Protein AF-A0A9D1QI75-F1 (afdb_monomer)

Nearest PDB structures (foldseek):
  6hzl-assembly1_A  TM=7.631E-01  e=6.306E-03  Synechococcus elongatus PCC 6301
  6h7g-assembly1_B  TM=7.901E-01  e=3.639E-02  Chlamydomonas reinhardtii
  7eey-assembly1_B  TM=8.765E-01  e=1.604E-01  Schizosaccharomyces pombe 972h-
  7eey-assembly1_A-2  TM=8.723E-01  e=1.963E-01  Schizosaccharomyces pombe 972h-
  1a7j-assembly1_A  TM=7.247E-01  e=1.816E+00  Cereibacter sphaeroides

Solvent-accessible surface area (backbone atoms only — not comparable to fu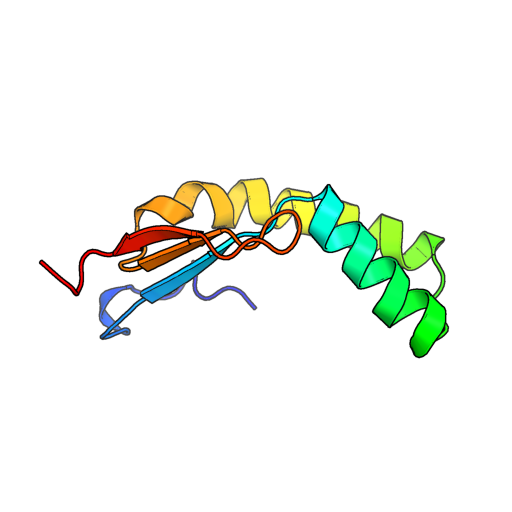ll-atom values): 5126 Å² total; per-residue (Å²): 139,73,71,81,82,57,67,68,90,80,49,98,74,45,77,40,82,43,63,46,69,68,48,50,48,53,55,44,46,50,52,40,31,69,74,61,70,40,59,64,67,62,48,52,56,52,48,56,60,48,46,57,51,38,58,76,64,43,57,77,54,47,80,78,35,43,27,27,34,38,41,44,86,79,44,82,43,76,81,42,62,65,85,85,113

InterPro domains:
  IPR006083 Phosphoribulokinase/uridine kinase [PF00485] (9-70)
  IPR027417 P-loop containing nucleoside triphosphate hydrolase [G3DSA:3.40.50.300] (4-81)
  IPR027417 P-loop containing nucleoside triphosphate hydrolase [SSF52540] (9-74)

pLDDT: mean 90.98, std 8.33, range [51.47, 96.69]

Structure (mmCIF, N/CA/C/O backbone):
data_AF-A0A9D1QI75-F1
#
_entry.id   AF-A0A9D1QI75-F1
#
loop_
_atom_site.group_PDB
_atom_site.id
_atom_site.type_symbol
_atom_site.label_atom_id
_atom_site.label_alt_id
_atom_site.label_comp_id
_atom_site.label_asym_id
_atom_site.label_entity_id
_atom_site.label_seq_id
_atom_site.pdbx_PDB_ins_code
_atom_site.Cartn_x
_atom_site.Cartn_y
_atom_site.Cartn_z
_atom_site.occupancy
_atom_site.B_iso_or_equiv
_atom_site.auth_seq_id
_atom_site.auth_comp_id
_atom_site.auth_asym_id
_atom_site.auth_atom_id
_atom_site.pdbx_PDB_model_num
ATOM 1 N N . MET A 1 1 ? -3.043 9.313 -2.639 1.00 51.47 1 MET A N 1
ATOM 2 C CA . MET A 1 1 ? -4.056 9.807 -1.689 1.00 51.47 1 MET A CA 1
ATOM 3 C C . MET A 1 1 ? -4.169 8.744 -0.622 1.00 51.47 1 MET A C 1
ATOM 5 O O . MET A 1 1 ? -4.480 7.613 -0.969 1.00 51.47 1 MET A O 1
ATOM 9 N N . SER A 1 2 ? -3.755 9.066 0.598 1.00 64.94 2 SER A N 1
ATOM 10 C CA . SER A 1 2 ? -3.737 8.140 1.727 1.00 64.94 2 SER A CA 1
ATOM 11 C C . SER A 1 2 ? -4.853 8.534 2.684 1.00 64.94 2 SER A C 1
ATOM 13 O O . SER A 1 2 ? -4.921 9.706 3.049 1.00 64.94 2 SER A O 1
ATOM 15 N N . THR A 1 3 ? -5.708 7.593 3.081 1.00 71.69 3 THR A N 1
ATOM 16 C CA . THR A 1 3 ? -6.679 7.805 4.168 1.00 71.69 3 THR A CA 1
ATOM 17 C C . THR A 1 3 ? -6.009 7.804 5.541 1.00 71.69 3 THR A C 1
ATOM 19 O O . THR A 1 3 ? -6.621 8.231 6.505 1.00 71.69 3 THR A O 1
ATOM 22 N N . THR A 1 4 ? -4.732 7.420 5.630 1.00 71.56 4 THR A N 1
ATOM 23 C CA . THR A 1 4 ? -3.982 7.230 6.883 1.00 71.56 4 THR A CA 1
ATOM 24 C C . THR A 1 4 ? -3.784 8.499 7.730 1.00 71.56 4 THR A C 1
ATOM 26 O O . THR A 1 4 ? -3.310 8.417 8.863 1.00 71.56 4 THR A O 1
ATOM 29 N N . PHE A 1 5 ? -4.132 9.671 7.189 1.00 79.38 5 PHE A N 1
ATOM 30 C CA . PHE A 1 5 ? -4.083 10.965 7.883 1.00 79.38 5 PHE A CA 1
ATOM 31 C C . PHE A 1 5 ? -5.470 11.537 8.213 1.00 79.38 5 PHE A C 1
ATOM 33 O O . PHE A 1 5 ? -5.561 12.670 8.681 1.00 79.38 5 PHE A O 1
ATOM 40 N N . LEU A 1 6 ? -6.538 10.802 7.910 1.00 86.50 6 LEU A N 1
ATOM 41 C CA . LEU A 1 6 ? -7.901 11.169 8.281 1.00 86.50 6 LEU A CA 1
ATOM 42 C C . LEU A 1 6 ? -8.208 10.615 9.675 1.00 86.50 6 LEU A C 1
ATOM 44 O O . LEU A 1 6 ? -7.579 9.658 10.111 1.00 86.50 6 LEU A O 1
ATOM 48 N N . GLU A 1 7 ? -9.141 11.245 10.383 1.00 86.94 7 GLU A N 1
ATOM 49 C CA . GLU A 1 7 ? -9.531 10.806 11.723 1.00 86.94 7 GLU A CA 1
ATOM 50 C C . GLU A 1 7 ? -10.351 9.512 11.645 1.00 86.94 7 GLU A C 1
ATOM 52 O O . GLU A 1 7 ? -11.331 9.453 10.901 1.00 86.94 7 GLU A O 1
ATOM 57 N N . ASP A 1 8 ? -9.985 8.500 12.436 1.00 84.38 8 ASP A N 1
ATOM 58 C CA . ASP A 1 8 ? -10.605 7.165 12.386 1.00 84.38 8 ASP A CA 1
ATOM 59 C C . ASP A 1 8 ? -12.118 7.208 12.641 1.00 84.38 8 ASP A C 1
ATOM 61 O O . ASP A 1 8 ? -12.882 6.491 12.004 1.00 84.38 8 ASP A O 1
ATOM 65 N N . GLN A 1 9 ? -12.572 8.136 13.492 1.00 89.00 9 GLN A N 1
ATOM 66 C CA . GLN A 1 9 ? -13.991 8.360 13.800 1.00 89.00 9 GLN A CA 1
ATOM 67 C C . GLN A 1 9 ? -14.854 8.773 12.593 1.00 89.00 9 GLN A C 1
ATOM 69 O O . GLN A 1 9 ? -16.077 8.821 12.705 1.00 89.00 9 GLN A O 1
ATOM 74 N N . LEU A 1 10 ? -14.241 9.114 11.454 1.00 92.19 10 LEU A N 1
ATOM 75 C CA . LEU A 1 10 ? -14.953 9.432 10.214 1.00 92.19 10 LEU A CA 1
ATOM 76 C C . LEU A 1 10 ? -15.380 8.183 9.434 1.00 92.19 10 LEU A C 1
ATOM 78 O O . LEU A 1 10 ? -16.096 8.314 8.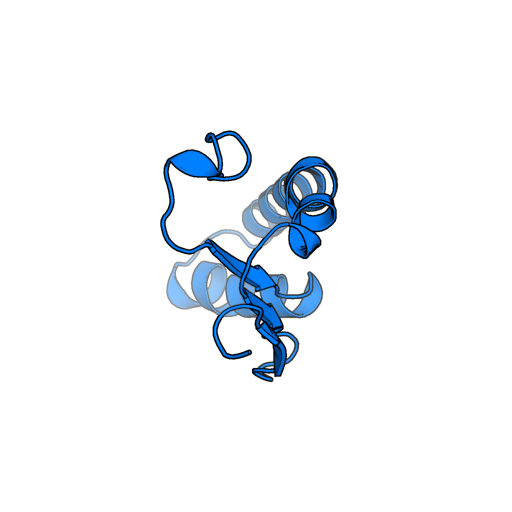439 1.00 92.19 10 LEU A O 1
ATOM 82 N N . PHE A 1 11 ? -14.923 7.000 9.840 1.00 91.38 11 PHE A N 1
ATOM 83 C CA . PHE A 1 11 ? -15.164 5.749 9.138 1.00 91.38 11 PHE A CA 1
ATOM 84 C C . PHE A 1 11 ? -15.917 4.771 10.036 1.00 91.38 11 PHE A C 1
ATOM 86 O O . PHE A 1 11 ? -15.485 4.474 11.143 1.00 91.38 11 PHE A O 1
ATOM 93 N N . ASP A 1 12 ? -17.017 4.217 9.524 1.00 94.56 12 ASP A N 1
ATOM 94 C CA . ASP A 1 12 ? -17.726 3.113 10.187 1.00 94.56 12 ASP A CA 1
ATOM 95 C C . ASP A 1 12 ? -16.980 1.773 10.048 1.00 94.56 12 ASP A C 1
ATOM 97 O O . ASP A 1 12 ? -17.259 0.822 10.774 1.00 94.56 12 ASP A O 1
ATOM 101 N N . LEU A 1 13 ? -16.078 1.678 9.063 1.00 93.56 13 LEU A N 1
ATOM 102 C CA . LEU A 1 13 ? -15.294 0.489 8.751 1.00 93.56 13 LEU A CA 1
ATOM 103 C C . LEU A 1 13 ? -14.021 0.858 7.983 1.00 93.56 13 LEU A C 1
ATOM 105 O O . LEU A 1 13 ? -14.057 1.639 7.027 1.00 93.56 13 LEU A O 1
ATOM 109 N N . SER A 1 14 ? -12.915 0.210 8.331 1.00 93.12 14 SER A N 1
ATOM 110 C CA . SER A 1 14 ? -11.612 0.364 7.696 1.00 93.12 14 SER A CA 1
ATOM 111 C C . SER A 1 14 ? -11.068 -0.977 7.177 1.00 93.12 14 SER A C 1
ATOM 113 O O . SER A 1 14 ? -11.094 -2.006 7.852 1.00 93.12 14 SER A O 1
ATOM 115 N N . ILE A 1 15 ? -10.568 -0.978 5.934 1.00 94.06 15 ILE A N 1
ATOM 116 C CA . ILE A 1 15 ? -9.984 -2.166 5.289 1.00 94.06 15 ILE A CA 1
ATOM 117 C C . ILE A 1 15 ? -8.597 -1.835 4.733 1.00 94.06 15 ILE A C 1
ATOM 119 O O . ILE A 1 15 ? -8.450 -0.915 3.924 1.00 94.06 15 ILE A O 1
ATOM 123 N N . TYR A 1 16 ? -7.592 -2.615 5.127 1.00 93.69 16 TYR A N 1
ATOM 124 C CA . TYR A 1 16 ? -6.232 -2.540 4.606 1.00 93.69 16 TYR A CA 1
ATOM 125 C C . TYR A 1 16 ? -5.961 -3.695 3.638 1.00 93.69 16 TYR A C 1
ATOM 127 O O . TYR A 1 16 ? -5.952 -4.856 4.045 1.00 93.69 16 TYR A O 1
ATOM 135 N N . ILE A 1 17 ? -5.690 -3.386 2.368 1.00 94.06 17 ILE A N 1
ATOM 136 C CA . ILE A 1 17 ? -5.283 -4.383 1.366 1.00 94.06 17 ILE A CA 1
ATOM 137 C C . ILE A 1 17 ? -3.779 -4.247 1.144 1.00 94.06 17 ILE A C 1
ATOM 139 O O . ILE A 1 17 ? -3.304 -3.246 0.605 1.00 94.06 17 ILE A O 1
ATOM 143 N N . TYR A 1 18 ? -3.042 -5.252 1.599 1.00 94.00 18 TYR A N 1
ATOM 144 C CA . TYR A 1 18 ? -1.596 -5.350 1.494 1.00 94.00 18 TYR A CA 1
ATOM 145 C C . TYR A 1 18 ? -1.188 -6.214 0.298 1.00 94.00 18 TYR A C 1
ATOM 147 O O . TYR A 1 18 ? -1.778 -7.263 0.058 1.00 94.00 18 TYR A O 1
ATOM 155 N N . THR A 1 19 ? -0.127 -5.787 -0.385 1.00 94.62 19 THR A N 1
ATOM 156 C CA . THR A 1 19 ? 0.606 -6.561 -1.3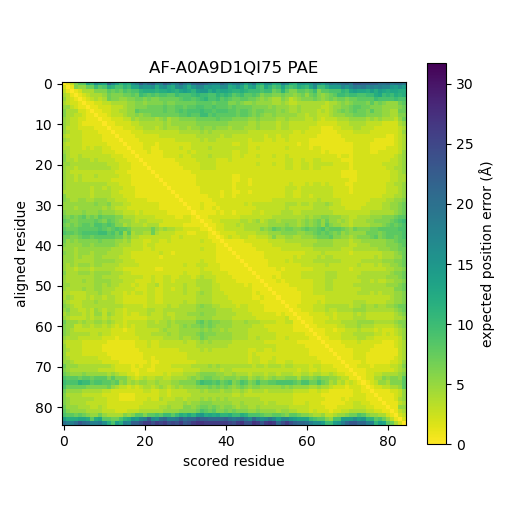91 1.00 94.62 19 THR A CA 1
ATOM 157 C C . THR A 1 19 ? 2.100 -6.364 -1.142 1.00 94.62 19 THR A C 1
ATOM 159 O O . THR A 1 19 ? 2.536 -5.231 -0.893 1.00 94.62 19 THR A O 1
ATOM 162 N N . ASP A 1 20 ? 2.904 -7.420 -1.257 1.00 93.81 20 ASP A N 1
ATOM 163 C CA . ASP A 1 20 ? 4.361 -7.283 -1.237 1.00 93.81 20 ASP A CA 1
ATOM 164 C C . ASP A 1 20 ? 4.908 -6.507 -2.455 1.00 93.81 20 ASP A C 1
ATOM 166 O O . ASP A 1 20 ? 4.277 -6.376 -3.510 1.00 93.81 20 ASP A O 1
ATOM 170 N N . GLU A 1 21 ? 6.121 -5.967 -2.309 1.00 93.88 21 GLU A N 1
ATOM 171 C CA . GLU A 1 21 ? 6.767 -5.146 -3.342 1.00 93.88 21 GLU A CA 1
ATOM 172 C C . GLU A 1 21 ? 6.903 -5.899 -4.672 1.00 93.88 21 GLU A C 1
ATOM 174 O O . GLU A 1 21 ? 6.623 -5.359 -5.744 1.00 93.88 21 GLU A O 1
ATOM 179 N N . ARG A 1 22 ? 7.299 -7.173 -4.605 1.00 95.50 22 ARG A N 1
ATOM 180 C CA . ARG A 1 22 ? 7.556 -7.998 -5.786 1.00 95.50 22 ARG A CA 1
ATOM 181 C C . ARG A 1 22 ? 6.282 -8.216 -6.598 1.00 95.5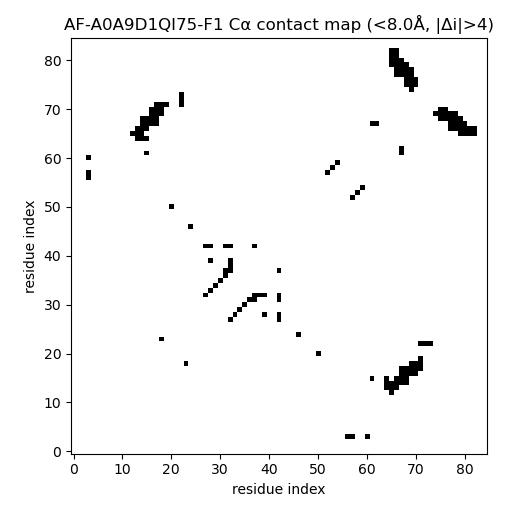0 22 ARG A C 1
ATOM 183 O O . ARG A 1 22 ? 6.306 -8.059 -7.822 1.00 95.50 22 ARG A O 1
ATOM 190 N N . THR A 1 23 ? 5.184 -8.573 -5.938 1.00 96.50 23 THR A N 1
ATOM 191 C CA . THR A 1 23 ? 3.890 -8.804 -6.587 1.00 96.50 23 THR A CA 1
ATOM 192 C C . THR A 1 23 ? 3.326 -7.495 -7.135 1.00 96.50 23 THR A C 1
ATOM 194 O O . THR A 1 23 ? 2.856 -7.474 -8.277 1.00 96.50 23 THR A O 1
ATOM 197 N N . GLU A 1 24 ? 3.417 -6.386 -6.386 1.00 95.44 24 GLU A N 1
ATOM 198 C CA . GLU A 1 24 ? 3.013 -5.058 -6.873 1.00 95.44 24 GLU A CA 1
ATOM 199 C C . GLU A 1 24 ? 3.786 -4.687 -8.145 1.00 95.44 24 GLU A C 1
ATOM 201 O O . GLU A 1 24 ? 3.182 -4.311 -9.155 1.00 95.44 24 GLU A O 1
ATOM 206 N N . LEU A 1 25 ? 5.115 -4.820 -8.119 1.00 96.00 25 LEU A N 1
ATOM 207 C CA . LEU A 1 25 ? 5.976 -4.455 -9.236 1.00 96.00 25 LEU A CA 1
ATOM 208 C C . LEU A 1 25 ? 5.682 -5.301 -10.475 1.00 96.00 25 LEU A C 1
ATOM 210 O O . LEU A 1 25 ? 5.543 -4.743 -11.562 1.00 96.00 25 LEU A O 1
ATOM 214 N N . ALA A 1 26 ? 5.525 -6.619 -10.324 1.00 96.12 26 ALA A N 1
ATOM 215 C CA . ALA A 1 26 ? 5.191 -7.509 -11.435 1.00 96.12 26 ALA A CA 1
ATOM 216 C C . ALA A 1 26 ? 3.857 -7.120 -12.096 1.00 96.12 26 ALA A C 1
ATOM 218 O O . ALA A 1 26 ? 3.786 -6.970 -13.318 1.00 96.12 26 ALA A O 1
ATOM 219 N N . ARG A 1 27 ? 2.813 -6.864 -11.294 1.00 95.69 27 ARG A N 1
ATOM 220 C CA . ARG A 1 27 ? 1.498 -6.422 -11.796 1.00 95.69 27 ARG A CA 1
ATOM 221 C C . ARG A 1 27 ? 1.574 -5.061 -12.488 1.00 95.69 27 ARG A C 1
ATOM 223 O O . ARG A 1 27 ? 0.894 -4.829 -13.487 1.00 95.69 27 ARG A O 1
ATOM 230 N N . ARG A 1 28 ? 2.397 -4.148 -11.968 1.00 95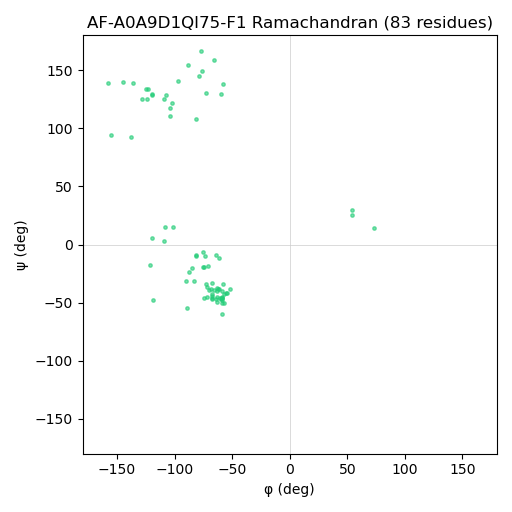.62 28 ARG A N 1
ATOM 231 C CA . ARG A 1 28 ? 2.622 -2.826 -12.566 1.00 95.62 28 ARG A CA 1
ATOM 232 C C . ARG A 1 28 ? 3.413 -2.903 -13.865 1.00 95.62 28 ARG A C 1
ATOM 234 O O . ARG A 1 28 ? 3.068 -2.184 -14.794 1.00 95.62 28 ARG A O 1
ATOM 241 N N . MET A 1 29 ? 4.420 -3.767 -13.953 1.00 96.44 29 MET A N 1
ATOM 242 C CA . MET A 1 29 ? 5.160 -4.004 -15.194 1.00 96.44 29 MET A CA 1
ATOM 243 C C . MET A 1 29 ? 4.232 -4.515 -16.295 1.00 96.44 29 MET A C 1
ATOM 245 O O . MET A 1 29 ? 4.247 -3.971 -17.394 1.00 96.44 29 MET A O 1
ATOM 249 N N . GLU A 1 30 ? 3.370 -5.485 -15.989 1.00 96.62 30 GLU A N 1
ATOM 250 C CA . GLU A 1 30 ? 2.378 -5.976 -16.950 1.00 96.62 30 GLU A CA 1
ATOM 251 C C . GLU A 1 30 ? 1.463 -4.839 -17.424 1.00 96.62 30 GLU A C 1
ATOM 253 O O . GLU A 1 30 ? 1.463 -4.461 -18.591 1.00 96.62 30 GLU A O 1
ATOM 258 N N . ARG A 1 31 ? 0.747 -4.210 -16.493 1.00 96.12 31 ARG A N 1
ATOM 259 C CA . ARG A 1 31 ? -0.305 -3.252 -16.837 1.00 96.12 31 ARG A CA 1
ATOM 260 C C . ARG A 1 31 ? 0.226 -1.933 -17.392 1.00 96.12 31 ARG A C 1
ATOM 262 O O . ARG A 1 31 ? -0.350 -1.358 -18.307 1.00 96.12 31 ARG A O 1
ATOM 269 N N . ASP A 1 32 ? 1.250 -1.364 -16.766 1.00 96.31 32 ASP A N 1
ATOM 270 C CA . ASP A 1 32 ? 1.668 0.003 -17.073 1.00 96.31 32 ASP A CA 1
ATOM 271 C C . ASP A 1 32 ? 2.724 0.040 -18.190 1.00 96.31 32 ASP A C 1
ATOM 273 O O . ASP A 1 32 ? 2.719 0.997 -18.961 1.00 96.31 32 ASP A O 1
ATOM 277 N N . VAL A 1 33 ? 3.584 -0.981 -18.324 1.00 94.88 33 VAL A N 1
ATOM 278 C CA . VAL A 1 33 ? 4.559 -1.056 -19.431 1.00 94.88 33 VAL 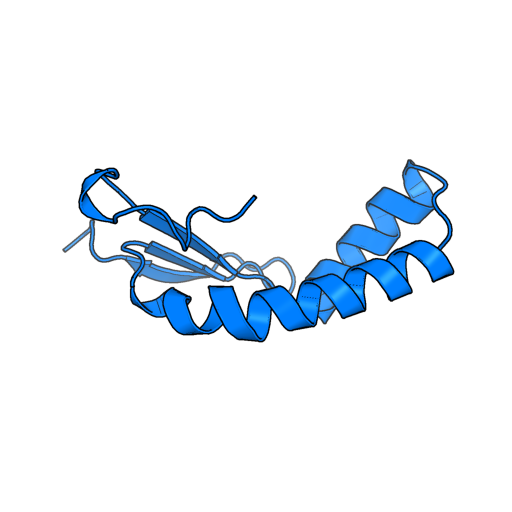A CA 1
ATOM 279 C C . VAL A 1 33 ? 3.957 -1.757 -20.641 1.00 94.88 33 VAL A C 1
ATOM 281 O O . VAL A 1 33 ? 3.959 -1.170 -21.720 1.00 94.88 33 VAL A O 1
ATOM 284 N N . LYS A 1 34 ? 3.421 -2.978 -20.491 1.00 93.56 34 LYS A N 1
ATOM 285 C CA . LYS A 1 34 ? 2.945 -3.734 -21.661 1.00 93.56 34 LYS A CA 1
ATOM 286 C C . LYS A 1 34 ? 1.633 -3.190 -22.217 1.00 93.56 34 LYS A C 1
ATOM 288 O O . LYS A 1 34 ? 1.552 -2.985 -23.421 1.00 93.56 34 LYS A O 1
ATOM 293 N N . ASP A 1 35 ? 0.644 -2.908 -21.367 1.00 95.88 35 ASP A N 1
ATOM 294 C CA . ASP A 1 35 ? -0.682 -2.495 -21.865 1.00 95.88 35 ASP A CA 1
ATOM 295 C C . ASP A 1 35 ? -0.804 -0.983 -22.106 1.00 95.88 35 ASP A C 1
ATOM 297 O O . ASP A 1 35 ? -1.674 -0.535 -22.852 1.00 95.88 35 ASP A O 1
ATOM 301 N N . ARG A 1 36 ? 0.022 -0.173 -21.431 1.00 95.00 36 ARG A N 1
ATOM 302 C CA . ARG A 1 36 ? -0.073 1.302 -21.442 1.00 95.00 36 ARG A CA 1
ATOM 303 C C . ARG A 1 36 ? 1.175 2.000 -21.972 1.00 95.00 36 ARG A C 1
ATOM 305 O O . ARG A 1 36 ? 1.250 3.226 -21.887 1.00 95.00 36 ARG A O 1
ATOM 312 N N . GLU A 1 37 ? 2.141 1.232 -22.469 1.00 94.38 37 GLU A N 1
ATOM 313 C CA . GLU A 1 37 ? 3.353 1.723 -23.134 1.00 94.38 37 GLU A CA 1
ATOM 314 C C . GLU A 1 37 ? 4.159 2.741 -22.299 1.00 94.38 37 GLU A C 1
ATOM 316 O O . GLU A 1 37 ? 4.825 3.630 -22.835 1.00 94.38 37 GLU A O 1
ATOM 321 N N . ARG A 1 38 ? 4.120 2.653 -20.958 1.00 92.94 38 ARG A N 1
ATOM 322 C CA . ARG A 1 38 ? 4.983 3.491 -20.111 1.00 92.94 38 ARG A CA 1
ATOM 323 C C . ARG A 1 38 ? 6.416 2.976 -20.110 1.00 92.94 38 ARG A C 1
ATOM 325 O O . ARG A 1 38 ? 6.656 1.777 -20.144 1.00 92.94 38 ARG A O 1
ATOM 332 N N . SER A 1 39 ? 7.370 3.893 -19.951 1.00 96.31 39 SER A N 1
ATOM 333 C CA . SER A 1 39 ? 8.775 3.536 -19.714 1.00 96.31 39 SER A CA 1
ATOM 334 C C . SER A 1 39 ? 8.926 2.701 -18.437 1.00 96.31 39 SER A C 1
ATOM 336 O O . SER A 1 39 ? 8.461 3.091 -17.358 1.00 96.31 39 SER A O 1
ATOM 338 N N . SER A 1 40 ? 9.631 1.576 -18.566 1.00 94.88 40 SER A N 1
ATOM 339 C CA . SER A 1 40 ? 10.042 0.703 -17.464 1.00 94.88 40 SER A CA 1
ATOM 340 C C . SER A 1 40 ? 10.900 1.439 -16.439 1.00 94.88 40 SER A C 1
ATOM 342 O O . SER A 1 40 ? 10.718 1.270 -15.236 1.00 94.88 40 SER A O 1
ATOM 344 N N . GLU A 1 41 ? 11.796 2.307 -16.899 1.00 95.75 41 GLU A N 1
ATOM 345 C CA . GLU A 1 41 ? 12.717 3.078 -16.060 1.00 95.75 41 GLU A CA 1
ATOM 346 C C . GLU A 1 41 ? 11.946 4.096 -15.217 1.00 95.75 41 GLU A C 1
ATOM 348 O O . GLU A 1 41 ? 12.135 4.188 -14.000 1.00 95.75 41 GLU A O 1
ATOM 353 N N . ALA A 1 42 ? 11.016 4.821 -15.847 1.00 93.38 42 ALA A N 1
ATOM 354 C CA . ALA A 1 42 ? 10.136 5.755 -15.153 1.00 93.38 42 ALA A CA 1
ATOM 355 C C . ALA A 1 42 ? 9.240 5.030 -14.133 1.00 93.38 42 ALA A C 1
ATOM 357 O O . ALA A 1 42 ? 9.012 5.530 -13.025 1.00 93.38 42 ALA A O 1
ATOM 358 N N . LEU A 1 43 ? 8.759 3.830 -14.474 1.00 96.00 43 LEU A N 1
ATOM 359 C CA . LEU A 1 43 ? 7.968 3.008 -13.567 1.00 96.00 43 LEU A CA 1
ATOM 360 C C . LEU A 1 43 ? 8.771 2.584 -12.337 1.00 96.00 43 LEU A C 1
ATOM 362 O O . LEU A 1 43 ? 8.291 2.807 -11.225 1.00 96.00 43 LEU A O 1
ATOM 366 N N . LEU A 1 44 ? 9.980 2.049 -12.523 1.00 95.81 44 LEU A N 1
ATOM 367 C CA . LEU A 1 44 ? 10.873 1.632 -11.438 1.00 95.81 44 LEU A CA 1
ATOM 368 C C . LEU A 1 44 ? 11.215 2.798 -10.507 1.00 95.81 44 LEU A C 1
ATOM 370 O O . LEU A 1 44 ? 11.086 2.670 -9.289 1.00 95.81 44 LEU A O 1
ATOM 374 N N . SER A 1 45 ? 11.559 3.959 -11.073 1.00 94.88 45 SER A N 1
ATOM 375 C CA . SER A 1 45 ? 11.841 5.170 -10.294 1.00 94.88 45 SER A CA 1
ATOM 376 C C . SER A 1 45 ? 10.641 5.580 -9.432 1.00 94.88 45 SER A C 1
ATOM 378 O O . SER A 1 45 ? 10.769 5.777 -8.221 1.00 94.88 45 SER A O 1
ATOM 380 N N . SER A 1 46 ? 9.443 5.619 -10.029 1.00 93.56 46 SER A N 1
ATOM 381 C CA . SER A 1 46 ? 8.218 5.959 -9.297 1.00 93.56 46 SER A CA 1
ATOM 382 C C . SER A 1 46 ? 7.819 4.902 -8.259 1.00 93.56 46 SER A C 1
ATOM 384 O O . SER A 1 46 ? 7.241 5.241 -7.229 1.00 93.56 46 SER A O 1
ATOM 386 N N . HIS A 1 47 ? 8.088 3.620 -8.521 1.00 94.50 47 HIS A N 1
ATOM 387 C CA . HIS A 1 47 ? 7.792 2.527 -7.599 1.00 94.50 47 HIS A CA 1
ATOM 388 C C . HIS A 1 47 ? 8.666 2.628 -6.349 1.00 94.50 47 HIS A C 1
ATOM 390 O O . HIS A 1 47 ? 8.125 2.652 -5.247 1.00 94.50 47 HIS A O 1
ATOM 396 N N . HIS A 1 48 ? 9.973 2.848 -6.516 1.00 93.38 48 HIS A N 1
ATOM 397 C CA . HIS A 1 48 ? 10.889 3.038 -5.393 1.00 93.38 48 HIS A CA 1
ATOM 398 C C . HIS A 1 48 ? 10.493 4.230 -4.504 1.00 93.38 48 HIS A C 1
ATOM 400 O O . HIS A 1 48 ? 10.397 4.100 -3.284 1.00 93.38 48 HIS A O 1
ATOM 406 N N . GLN A 1 49 ? 10.168 5.381 -5.106 1.00 92.56 49 GLN A N 1
ATOM 407 C CA . GLN A 1 49 ? 9.718 6.561 -4.353 1.00 92.56 49 GLN A CA 1
ATOM 408 C C . GLN A 1 49 ? 8.426 6.311 -3.563 1.00 92.56 49 GLN A C 1
ATOM 410 O O . GLN A 1 49 ? 8.276 6.807 -2.446 1.00 92.56 49 GLN A O 1
ATOM 415 N N . ARG A 1 50 ? 7.481 5.557 -4.137 1.00 91.31 50 ARG A N 1
ATOM 416 C CA . ARG A 1 50 ? 6.220 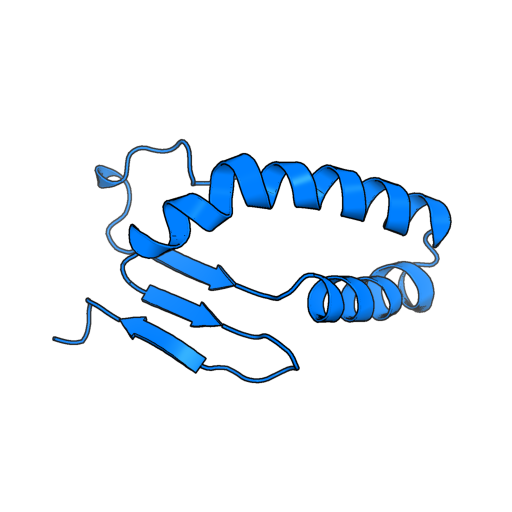5.212 -3.465 1.00 91.31 50 ARG A CA 1
ATOM 417 C C . ARG A 1 50 ? 6.434 4.207 -2.342 1.00 91.31 50 ARG A C 1
ATOM 419 O O . ARG A 1 50 ? 5.797 4.355 -1.305 1.00 91.31 50 ARG A O 1
ATOM 426 N N . ARG A 1 51 ? 7.351 3.248 -2.512 1.00 91.38 51 ARG A N 1
ATOM 427 C CA . ARG A 1 51 ? 7.642 2.241 -1.485 1.00 91.38 51 ARG A CA 1
ATOM 428 C C . ARG A 1 51 ? 8.103 2.887 -0.186 1.00 91.38 51 ARG A C 1
ATOM 430 O O . ARG A 1 51 ? 7.549 2.577 0.858 1.00 91.38 51 ARG A O 1
ATOM 437 N N . ILE A 1 52 ? 9.009 3.862 -0.263 1.00 91.50 52 ILE A N 1
ATOM 438 C CA . ILE A 1 52 ? 9.476 4.614 0.914 1.00 91.50 52 ILE A CA 1
ATOM 439 C C . ILE A 1 52 ? 8.297 5.249 1.670 1.00 91.50 52 ILE A C 1
ATOM 441 O O . ILE A 1 52 ? 8.243 5.196 2.894 1.00 91.50 52 ILE A O 1
ATOM 445 N N . GLN A 1 53 ? 7.326 5.820 0.952 1.00 88.88 53 GLN A N 1
ATOM 446 C CA . GLN A 1 53 ? 6.145 6.421 1.579 1.00 88.88 53 GLN A CA 1
ATOM 447 C C . GLN A 1 53 ? 5.232 5.372 2.222 1.00 88.88 53 GLN A C 1
ATOM 449 O O . GLN A 1 53 ? 4.671 5.627 3.284 1.00 88.88 53 GLN A O 1
ATOM 454 N N . TYR A 1 54 ? 5.068 4.205 1.597 1.00 89.94 54 TYR A N 1
ATOM 455 C CA . TYR A 1 54 ? 4.251 3.130 2.158 1.00 89.94 54 TYR A CA 1
ATOM 456 C C . TYR A 1 54 ? 4.860 2.545 3.427 1.00 89.94 54 TYR A C 1
ATOM 458 O O . TYR A 1 54 ? 4.141 2.415 4.415 1.00 89.94 54 TYR A O 1
ATOM 466 N N . GLU A 1 55 ? 6.167 2.289 3.438 1.00 88.62 55 GLU A N 1
ATOM 467 C CA . GLU A 1 55 ? 6.878 1.826 4.635 1.00 88.62 55 GLU A CA 1
ATOM 468 C C . GLU A 1 55 ? 6.746 2.826 5.786 1.00 88.62 55 GLU A C 1
ATOM 470 O O . GLU A 1 55 ? 6.332 2.462 6.881 1.00 88.62 55 GLU A O 1
ATOM 475 N N . LEU A 1 56 ? 7.027 4.107 5.526 1.00 87.38 56 LEU A N 1
ATOM 476 C CA . LEU A 1 56 ? 7.061 5.121 6.581 1.00 87.38 56 LEU A CA 1
ATOM 477 C C . LEU A 1 56 ? 5.681 5.505 7.115 1.00 87.38 56 LEU A C 1
ATOM 479 O O . LEU A 1 56 ? 5.564 5.864 8.284 1.00 87.38 56 LEU A O 1
ATOM 483 N N . PHE A 1 57 ? 4.655 5.511 6.261 1.00 86.31 57 PHE A N 1
ATOM 484 C CA . PHE A 1 57 ? 3.380 6.145 6.605 1.00 86.31 57 PHE A CA 1
ATOM 485 C C . PHE A 1 57 ? 2.174 5.217 6.567 1.00 86.31 57 PHE A C 1
ATOM 487 O O . PHE A 1 57 ? 1.144 5.601 7.108 1.00 86.31 57 PHE A O 1
ATOM 494 N N . MET A 1 58 ? 2.244 4.048 5.922 1.00 88.00 58 MET A N 1
ATOM 495 C CA . MET A 1 58 ? 1.078 3.171 5.751 1.00 88.00 58 MET A CA 1
ATOM 496 C C . MET A 1 58 ? 1.238 1.797 6.396 1.00 88.00 58 MET A C 1
ATOM 498 O O . MET A 1 58 ? 0.301 1.344 7.044 1.00 88.00 58 MET A O 1
ATOM 502 N N . HIS A 1 59 ? 2.359 1.103 6.190 1.00 89.44 59 HIS A N 1
ATOM 503 C CA . HIS A 1 59 ? 2.522 -0.279 6.655 1.00 89.44 59 HIS A CA 1
ATOM 504 C C . HIS A 1 59 ? 2.526 -0.38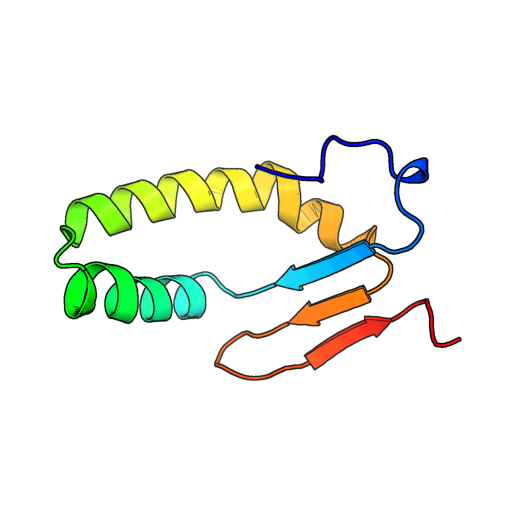0 8.180 1.00 89.44 59 HIS A C 1
ATOM 506 O O . HIS A 1 59 ? 1.859 -1.260 8.715 1.00 89.44 59 HIS A O 1
ATOM 512 N N . GLU A 1 60 ? 3.158 0.572 8.873 1.00 86.38 60 GLU A N 1
ATOM 513 C CA . GLU A 1 60 ? 3.102 0.664 10.339 1.00 86.38 60 GLU A CA 1
ATOM 514 C C . GLU A 1 60 ? 1.658 0.715 10.850 1.00 86.38 60 GLU A C 1
ATOM 516 O O . GLU A 1 60 ? 1.301 0.004 11.780 1.00 86.38 60 GLU A O 1
ATOM 521 N N . LYS A 1 61 ? 0.789 1.472 10.173 1.00 87.25 61 LYS A N 1
ATOM 522 C CA . LYS A 1 61 ? -0.618 1.670 10.549 1.00 87.25 61 LYS A CA 1
ATOM 523 C C . LYS A 1 61 ? -1.523 0.472 10.241 1.00 87.25 61 LYS A C 1
ATOM 525 O O . LYS A 1 61 ? -2.690 0.479 10.611 1.00 87.25 61 LYS A O 1
ATOM 530 N N . ARG A 1 62 ? -1.024 -0.566 9.558 1.00 91.00 62 ARG A N 1
ATOM 531 C CA . ARG A 1 62 ? -1.816 -1.727 9.102 1.00 91.00 62 ARG A CA 1
ATOM 532 C C . ARG A 1 62 ? -2.636 -2.373 10.220 1.00 91.00 62 ARG A C 1
ATOM 534 O O . ARG A 1 62 ? -3.759 -2.801 9.980 1.00 91.00 62 ARG A O 1
ATOM 541 N N . HIS A 1 63 ? -2.073 -2.453 11.421 1.00 88.88 63 HIS A N 1
ATOM 542 C CA . HIS A 1 63 ? -2.700 -3.103 12.571 1.00 88.88 63 HIS A CA 1
ATOM 543 C C . HIS A 1 63 ? -3.902 -2.327 13.144 1.00 88.88 63 HIS A C 1
ATOM 545 O O . HIS A 1 63 ? -4.726 -2.923 13.841 1.00 88.88 63 HIS A O 1
ATOM 551 N N . GLU A 1 64 ? -4.016 -1.033 12.828 1.00 90.56 64 GLU A N 1
ATOM 552 C CA . GLU A 1 64 ? -5.101 -0.147 13.272 1.00 90.56 64 GLU A CA 1
ATOM 553 C C . GLU A 1 64 ? -6.412 -0.401 12.506 1.00 90.56 64 GLU A C 1
ATOM 555 O O . GLU A 1 64 ? -7.478 -0.066 13.002 1.00 90.56 64 GLU A O 1
ATOM 560 N N . PHE A 1 65 ? -6.357 -1.035 11.329 1.00 92.75 65 PHE A N 1
ATOM 561 C CA . PHE A 1 65 ? -7.531 -1.277 10.484 1.00 92.75 65 PHE A CA 1
ATOM 562 C C . PHE A 1 65 ? -8.375 -2.454 10.983 1.00 92.75 65 PHE A C 1
ATOM 564 O O . PHE A 1 65 ? -7.821 -3.462 11.420 1.00 92.75 65 PHE A O 1
ATOM 571 N N . ASP A 1 66 ? -9.700 -2.379 10.844 1.00 94.88 66 ASP A N 1
ATOM 572 C CA . ASP A 1 66 ? -10.638 -3.424 11.294 1.00 94.88 66 ASP A CA 1
ATOM 573 C C . ASP A 1 66 ? -10.425 -4.742 10.543 1.00 94.88 66 ASP A C 1
ATOM 575 O O . ASP A 1 66 ? -10.473 -5.832 11.119 1.00 94.88 66 ASP A O 1
ATOM 579 N N . ILE A 1 67 ? -10.172 -4.644 9.235 1.00 95.88 67 ILE A N 1
ATOM 580 C CA . ILE A 1 67 ? -9.925 -5.789 8.361 1.00 95.88 67 ILE A CA 1
ATOM 581 C C . ILE A 1 67 ? -8.593 -5.605 7.643 1.00 95.88 67 ILE A C 1
ATOM 583 O O . ILE A 1 67 ? -8.323 -4.562 7.046 1.00 95.88 67 ILE A O 1
ATOM 587 N N . VAL A 1 68 ? -7.783 -6.662 7.631 1.00 95.81 68 VAL A N 1
ATOM 588 C CA . VAL A 1 68 ? -6.518 -6.713 6.897 1.00 95.81 68 VAL A CA 1
ATOM 589 C C . VAL A 1 68 ? -6.539 -7.901 5.947 1.00 95.81 68 VAL A C 1
ATOM 591 O O . VAL A 1 68 ? -6.747 -9.041 6.365 1.00 95.81 68 VAL A O 1
ATOM 594 N N . ILE A 1 69 ? -6.288 -7.631 4.669 1.00 96.69 69 ILE A N 1
ATOM 595 C CA . ILE A 1 69 ? -6.217 -8.629 3.603 1.00 96.69 69 ILE A CA 1
ATOM 596 C C . ILE A 1 69 ? -4.819 -8.579 2.991 1.00 96.69 69 ILE A C 1
ATOM 598 O O . ILE A 1 69 ? -4.347 -7.504 2.629 1.00 96.69 69 ILE A O 1
ATOM 602 N N . ASP A 1 70 ? -4.168 -9.730 2.868 1.00 96.38 70 ASP A N 1
ATOM 603 C CA . ASP A 1 70 ? -2.935 -9.906 2.104 1.00 96.38 70 ASP A CA 1
ATOM 604 C C . ASP A 1 70 ? -3.256 -10.564 0.761 1.00 96.38 70 ASP A C 1
ATOM 606 O O . ASP A 1 70 ? -3.830 -11.661 0.721 1.00 96.38 70 ASP A O 1
ATOM 610 N N . ASP A 1 71 ? -2.900 -9.884 -0.332 1.00 95.94 71 ASP A N 1
ATOM 611 C CA . ASP A 1 71 ? -3.079 -10.381 -1.694 1.00 95.94 71 ASP A CA 1
ATOM 612 C C . ASP A 1 71 ? -1.777 -10.794 -2.425 1.00 95.94 71 ASP A C 1
ATOM 614 O O . ASP A 1 71 ? -1.734 -10.979 -3.656 1.00 95.94 71 ASP A O 1
ATOM 618 N N . THR A 1 72 ? -0.699 -10.945 -1.653 1.00 96.31 72 THR A N 1
ATOM 619 C CA . THR A 1 72 ? 0.642 -11.303 -2.121 1.00 96.31 72 THR A CA 1
ATOM 620 C C . THR A 1 72 ? 0.653 -12.633 -2.872 1.00 96.31 72 THR A C 1
ATOM 622 O O . THR A 1 72 ? 0.005 -13.615 -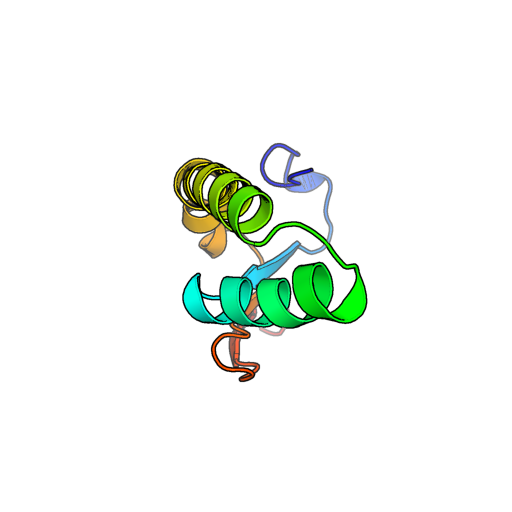2.494 1.00 96.31 72 THR A O 1
ATOM 625 N N . ASP A 1 73 ? 1.408 -12.679 -3.973 1.00 94.81 73 ASP A N 1
ATOM 626 C CA . ASP A 1 73 ? 1.483 -13.817 -4.894 1.00 94.81 73 ASP A CA 1
ATOM 627 C C . ASP A 1 73 ? 0.107 -14.284 -5.428 1.00 94.81 73 ASP A C 1
ATOM 629 O O . ASP A 1 73 ? -0.065 -15.446 -5.794 1.00 94.81 73 ASP A O 1
ATOM 633 N N . GLY A 1 74 ? -0.897 -13.397 -5.467 1.00 89.94 74 GLY A N 1
ATOM 634 C CA . GLY A 1 74 ? -2.245 -13.734 -5.948 1.00 89.94 74 GLY A CA 1
ATOM 635 C C . GLY A 1 74 ? -3.053 -14.611 -4.991 1.00 89.94 74 GLY A C 1
ATOM 636 O O . GLY A 1 74 ? -4.074 -15.177 -5.387 1.00 89.94 74 GLY A O 1
ATOM 637 N N . ARG A 1 75 ? -2.603 -14.736 -3.741 1.00 91.56 75 ARG A N 1
ATOM 638 C CA . ARG A 1 75 ? -3.415 -15.282 -2.652 1.00 91.56 75 ARG A CA 1
ATOM 639 C C . ARG A 1 75 ? -4.405 -14.210 -2.193 1.00 91.56 75 ARG A C 1
ATOM 641 O O . ARG A 1 75 ? -4.280 -13.067 -2.591 1.00 91.56 75 ARG A O 1
ATOM 648 N N . TYR A 1 76 ? -5.409 -14.581 -1.408 1.00 92.94 76 TYR A N 1
ATOM 649 C CA . TYR A 1 76 ? -6.293 -13.630 -0.729 1.00 92.94 76 TYR A CA 1
ATOM 650 C C . TYR A 1 76 ? -6.516 -14.155 0.681 1.00 92.94 76 TYR A C 1
ATOM 652 O O . TYR A 1 76 ? -7.360 -15.024 0.905 1.00 92.94 76 TYR A O 1
ATOM 660 N N . ILE A 1 77 ? -5.681 -13.698 1.609 1.00 96.31 77 ILE A N 1
ATOM 661 C CA . ILE A 1 77 ? -5.678 -14.154 2.997 1.00 96.31 77 ILE A CA 1
ATOM 662 C C . ILE A 1 77 ? -6.213 -13.021 3.861 1.00 96.31 77 ILE A C 1
ATOM 664 O O . ILE A 1 77 ? -5.696 -11.910 3.823 1.00 96.31 77 ILE A O 1
ATOM 668 N N . ILE A 1 78 ? -7.244 -13.306 4.651 1.00 96.31 78 ILE A N 1
ATOM 669 C CA . ILE A 1 78 ? -7.701 -12.391 5.697 1.00 96.31 78 ILE A CA 1
ATOM 670 C C . ILE A 1 78 ? -6.786 -12.611 6.902 1.00 96.31 78 ILE A C 1
ATOM 672 O O . ILE A 1 78 ? -6.849 -13.657 7.543 1.00 96.31 78 ILE A O 1
ATOM 676 N N . GLU A 1 79 ? -5.912 -11.651 7.182 1.00 95.25 79 GLU A N 1
ATOM 677 C CA . GLU A 1 79 ? -5.007 -11.706 8.335 1.00 95.25 79 GLU A CA 1
ATOM 678 C C . GLU A 1 79 ? -5.679 -11.230 9.624 1.00 95.25 79 GLU A C 1
ATOM 680 O O . GLU A 1 79 ? -5.349 -11.703 10.710 1.00 95.25 79 GLU A O 1
ATOM 685 N N . LYS A 1 80 ? -6.617 -10.287 9.498 1.00 95.50 80 LYS A N 1
ATOM 686 C CA . LYS A 1 80 ? -7.355 -9.675 10.604 1.00 95.50 80 LYS A CA 1
ATOM 687 C C . LYS A 1 80 ? -8.783 -9.377 10.159 1.00 95.50 80 LYS A C 1
ATOM 689 O O . LYS A 1 80 ? -8.983 -8.937 9.026 1.00 95.50 80 LYS A O 1
ATOM 694 N N . ASN A 1 81 ? -9.756 -9.616 11.035 1.00 96.12 81 ASN A N 1
ATOM 695 C CA . ASN A 1 81 ? -11.153 -9.243 10.827 1.00 96.12 81 ASN A CA 1
ATOM 696 C C . ASN A 1 81 ? -11.865 -9.074 12.174 1.00 96.12 81 ASN A C 1
ATOM 698 O O . ASN A 1 81 ? -12.374 -10.043 12.738 1.00 96.12 81 ASN A O 1
ATOM 702 N N . ASP A 1 82 ? -11.910 -7.837 12.656 1.00 93.81 82 ASP A N 1
ATOM 703 C CA . ASP A 1 82 ? -12.507 -7.494 13.951 1.00 93.81 82 ASP A CA 1
ATOM 704 C C . ASP A 1 82 ? -14.040 -7.366 13.886 1.00 93.81 82 ASP A C 1
ATOM 706 O O . ASP A 1 82 ? -14.701 -7.301 14.916 1.00 93.81 82 ASP A O 1
ATOM 710 N N . VAL A 1 83 ? -14.626 -7.370 12.684 1.00 89.38 83 VAL A N 1
ATOM 711 C CA . VAL A 1 83 ? -16.065 -7.136 12.454 1.00 89.38 83 VAL A CA 1
ATOM 712 C C . VAL A 1 83 ? -16.898 -8.414 12.600 1.00 89.38 83 VAL A C 1
ATOM 714 O O . VAL A 1 83 ? -18.113 -8.355 12.772 1.00 89.38 83 VAL A O 1
ATOM 717 N N . MET A 1 84 ? -16.267 -9.586 12.485 1.00 72.62 84 MET A N 1
ATOM 718 C CA . MET A 1 84 ? -16.942 -10.893 12.533 1.00 72.62 84 MET A CA 1
ATOM 719 C C . MET A 1 84 ? -16.802 -11.621 13.884 1.00 72.62 84 MET A C 1
ATOM 721 O O . MET A 1 84 ? -17.084 -12.820 13.947 1.00 72.62 84 MET A O 1
ATOM 725 N N . MET A 1 85 ? -16.384 -10.921 14.945 1.00 54.78 85 MET A N 1
ATOM 726 C CA . MET A 1 85 ? -16.437 -11.386 16.343 1.00 54.78 85 MET A CA 1
ATOM 727 C C . MET A 1 85 ? -17.604 -10.743 17.089 1.00 54.78 85 MET A C 1
ATOM 729 O O . MET A 1 85 ? -18.193 -11.454 17.935 1.00 54.78 85 MET A O 1
#

Foldseek 3Di:
DDCLPPDPVVDPFFEAEDEDLVQVLVVCCCCCCVVVVDDPVVSVVVSVVVVVCCVVRPPVCQVVGQWYWYCYPNDTDTPHHNPVD

Mean predicted aligned error: 4.03 Å

Secondary structure (DSSP, 8-state):
--GGGS-GGG-S--EEEE--HHHHHHHHIIIIIITT---HHHHHHHHHHHHHHHIIIIIGGGGGSSEEEE-GGG--EEEEEGGG-

Sequence (85 aa):
MSTTFLEDQLFDLSIYIYTDERTELARRMERDVKDRERSSEALLSSHHQRRIQYELFMHEKRHEFDIVIDDTDGRYIIEKNDVMM

Organism: NCBI:txid2838756

Radius of gyration: 14.98 Å; Cα contacts (8 Å, |Δi|>4): 82; chains: 1; bounding box: 30×26×40 Å